Protein AF-A0A521FZ14-F1 (afdb_monomer_lite)

Secondary structure (DSSP, 8-state):
-----SSHHHHHHHTTSS--PPPP------SS-TTS-HHHHHHHHHHHHEETTEE-HHHHHHHHHHHS-HHHHHHHHHHHHHHHHHHHHHHTS-TTT-SS-HHHHHHHHHHHHHHHHH-GGGHHHHHHHHHHHHHHHH-

pLDDT: mean 78.51, std 20.8, range [24.27, 96.94]

Foldseek 3Di:
DDDDQAQPVLQCCLVVNDPDDQPDDDDDDDDLPPPDDPQLVSQLVCQQCPDPRHGHLVVLLVLLLVQADPVCNVVLSVLSVVLSSLQSSQASDRPVRRLHHRVNVSVLSVVLNVCSVPPSVCNVVSSVVSSVVSVVSVD

Radius of gyration: 14.85 Å; chains: 1; bounding box: 36×33×41 Å

Structure (mmCIF, N/CA/C/O backbone):
data_AF-A0A521FZ14-F1
#
_entry.id   AF-A0A521FZ14-F1
#
loop_
_atom_site.group_PDB
_atom_site.id
_atom_site.type_symbol
_atom_site.label_atom_id
_atom_site.label_alt_id
_atom_site.label_comp_id
_atom_site.label_asym_id
_atom_site.label_entity_id
_atom_site.label_seq_id
_atom_site.pdbx_PDB_ins_code
_atom_site.Cartn_x
_atom_site.Cartn_y
_atom_site.Cartn_z
_atom_site.occupancy
_atom_site.B_iso_or_equiv
_atom_site.auth_seq_id
_atom_site.auth_comp_id
_atom_site.auth_asym_id
_atom_site.auth_atom_id
_atom_site.pdbx_PDB_model_num
ATOM 1 N N . MET A 1 1 ? -20.002 -14.968 -3.321 1.00 24.27 1 MET A N 1
ATOM 2 C CA . MET A 1 1 ? -18.536 -15.128 -3.453 1.00 24.27 1 MET A CA 1
ATOM 3 C C . MET A 1 1 ? -18.013 -13.944 -4.264 1.00 24.27 1 MET A C 1
ATOM 5 O O . MET A 1 1 ? -18.252 -13.905 -5.460 1.00 24.27 1 MET A O 1
ATOM 9 N N . ARG A 1 2 ? -17.427 -12.916 -3.633 1.00 25.50 2 ARG A N 1
ATOM 10 C CA . ARG A 1 2 ? -16.804 -11.796 -4.365 1.00 25.50 2 ARG A CA 1
ATOM 11 C C . ARG A 1 2 ? -15.339 -12.155 -4.580 1.00 25.50 2 ARG A C 1
ATOM 13 O O . ARG A 1 2 ? -14.598 -12.302 -3.613 1.00 25.50 2 ARG A O 1
ATOM 20 N N . VAL A 1 3 ? -14.970 -12.413 -5.828 1.00 30.84 3 VAL A N 1
ATOM 21 C CA . VAL A 1 3 ? -13.613 -12.816 -6.202 1.00 30.84 3 VAL A CA 1
ATOM 22 C C . VAL A 1 3 ? -12.698 -11.591 -6.091 1.00 30.84 3 VAL A C 1
ATOM 24 O O . VAL A 1 3 ? -12.963 -10.548 -6.685 1.00 30.84 3 VAL A O 1
ATOM 27 N N . ASN A 1 4 ? -11.657 -11.715 -5.266 1.00 38.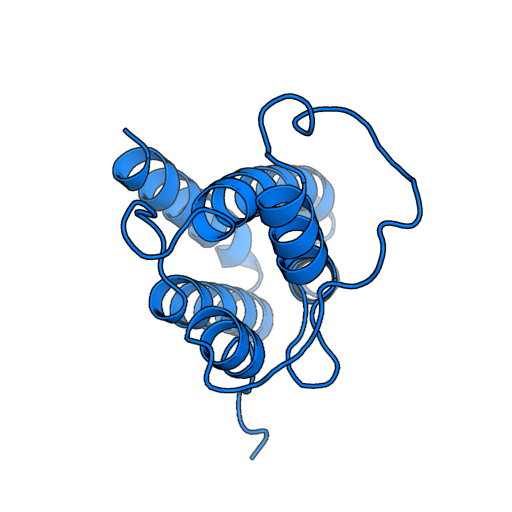16 4 ASN A N 1
ATOM 28 C CA . ASN A 1 4 ? -10.678 -10.678 -4.934 1.00 38.16 4 ASN A CA 1
ATOM 29 C C . ASN A 1 4 ? -9.732 -10.389 -6.114 1.00 38.16 4 ASN A C 1
ATOM 31 O O . ASN A 1 4 ? -8.624 -10.922 -6.171 1.00 38.16 4 ASN A O 1
ATOM 35 N N . TYR A 1 5 ? -10.139 -9.516 -7.034 1.00 40.56 5 TYR A N 1
ATOM 36 C CA . TYR A 1 5 ? -9.276 -8.983 -8.097 1.00 40.56 5 TYR A CA 1
ATOM 37 C C . TYR A 1 5 ? -8.680 -7.636 -7.676 1.00 40.56 5 TYR A C 1
ATOM 39 O O . TYR A 1 5 ? -9.117 -6.584 -8.124 1.00 40.56 5 TYR A O 1
ATOM 47 N N . ILE A 1 6 ? -7.720 -7.640 -6.747 1.00 49.88 6 ILE A N 1
ATOM 48 C CA . ILE A 1 6 ? -7.202 -6.374 -6.192 1.00 49.88 6 ILE A CA 1
ATOM 49 C C . ILE A 1 6 ? -5.907 -5.925 -6.897 1.00 49.88 6 ILE A C 1
ATOM 51 O O . ILE A 1 6 ? -5.649 -4.735 -6.941 1.00 49.88 6 ILE A O 1
ATOM 55 N N . PHE A 1 7 ? -5.146 -6.809 -7.564 1.00 53.22 7 PHE A N 1
ATOM 56 C CA . PHE A 1 7 ? -3.888 -6.403 -8.235 1.00 53.22 7 PHE A CA 1
ATOM 57 C C . PHE A 1 7 ? -3.544 -7.138 -9.545 1.00 53.22 7 PHE A C 1
ATOM 59 O O . PHE A 1 7 ? -2.501 -6.880 -10.141 1.00 53.22 7 PHE A O 1
ATOM 66 N N . TYR A 1 8 ? -4.408 -8.032 -10.042 1.00 46.34 8 TYR A N 1
ATOM 67 C CA . TYR A 1 8 ? -4.069 -8.889 -11.193 1.00 46.34 8 TYR A CA 1
ATOM 68 C C . TYR A 1 8 ? -3.911 -8.115 -12.508 1.00 46.34 8 TYR A C 1
ATOM 70 O O . TYR A 1 8 ? -3.041 -8.424 -13.318 1.00 46.34 8 TYR A O 1
ATOM 78 N N . ALA A 1 9 ? -4.727 -7.081 -12.710 1.00 45.78 9 ALA A N 1
ATOM 79 C CA . ALA A 1 9 ? -4.698 -6.307 -13.945 1.00 45.78 9 ALA A CA 1
ATOM 80 C C . ALA A 1 9 ? -3.406 -5.504 -14.098 1.00 45.78 9 ALA A C 1
ATOM 82 O O . ALA A 1 9 ? -2.900 -5.347 -15.202 1.00 45.78 9 ALA A O 1
ATOM 83 N N . VAL A 1 10 ? -2.840 -5.045 -12.985 1.00 47.56 10 VAL A N 1
ATOM 84 C CA . VAL A 1 10 ? -1.657 -4.193 -13.019 1.00 47.56 10 VAL A CA 1
ATOM 85 C C . VAL A 1 10 ? -0.398 -5.016 -13.335 1.00 47.56 10 VAL A C 1
ATOM 87 O O . VAL A 1 10 ? 0.430 -4.596 -14.141 1.00 47.56 10 VAL A O 1
ATOM 90 N N . ALA A 1 11 ? -0.313 -6.244 -12.811 1.00 47.69 11 ALA A N 1
ATOM 91 C CA . ALA A 1 11 ? 0.778 -7.176 -13.096 1.00 47.69 11 ALA A CA 1
ATOM 92 C C . ALA A 1 11 ? 0.830 -7.617 -14.573 1.00 47.69 11 ALA A C 1
ATOM 94 O O . ALA A 1 11 ? 1.911 -7.712 -15.149 1.00 47.69 11 ALA A O 1
ATOM 95 N N . LEU A 1 12 ? -0.326 -7.851 -15.207 1.00 50.28 12 LEU A N 1
ATOM 96 C CA . LEU A 1 12 ? -0.393 -8.278 -16.613 1.00 50.28 12 LEU A CA 1
ATOM 97 C C . LEU A 1 12 ? 0.016 -7.170 -17.595 1.00 50.28 12 LEU A C 1
ATOM 99 O O . LEU A 1 12 ? 0.623 -7.462 -18.626 1.00 50.28 12 LEU A O 1
ATOM 103 N N . VAL A 1 13 ? -0.261 -5.905 -17.265 1.00 51.94 13 VAL A N 1
ATOM 104 C CA . VAL A 1 13 ? 0.175 -4.759 -18.080 1.00 51.94 13 VAL A CA 1
ATOM 105 C C . VAL A 1 13 ? 1.692 -4.549 -17.942 1.00 51.94 13 VAL A C 1
ATOM 107 O O . VAL A 1 13 ? 2.374 -4.284 -18.928 1.00 51.94 13 VAL A O 1
ATOM 110 N N . GLN A 1 14 ? 2.257 -4.748 -16.746 1.00 49.75 14 GLN A N 1
ATOM 111 C CA . GLN A 1 14 ? 3.695 -4.575 -16.488 1.00 49.75 14 GLN A CA 1
ATOM 112 C C . GLN A 1 14 ? 4.566 -5.736 -17.010 1.00 49.75 14 GLN A C 1
ATOM 114 O O . GLN A 1 14 ? 5.768 -5.564 -17.193 1.00 49.75 14 GLN A O 1
ATOM 119 N N . LEU A 1 15 ? 3.973 -6.910 -17.262 1.00 46.53 15 LEU A N 1
ATOM 120 C CA . LEU A 1 15 ? 4.608 -8.066 -17.916 1.00 46.53 15 LEU A CA 1
ATOM 121 C C . LEU A 1 15 ? 4.484 -8.039 -19.453 1.00 46.53 15 LEU A C 1
ATOM 123 O O . LEU A 1 15 ? 4.855 -9.007 -20.112 1.00 46.53 15 LEU A O 1
ATOM 127 N N . GLY A 1 16 ? 3.933 -6.968 -20.039 1.00 44.47 16 GLY A N 1
ATOM 128 C CA . GLY A 1 16 ? 3.748 -6.851 -21.490 1.00 44.47 16 GLY A CA 1
ATOM 129 C C . GLY A 1 16 ? 2.679 -7.785 -22.075 1.00 44.47 16 GLY A C 1
ATOM 130 O O . GLY A 1 16 ? 2.573 -7.896 -23.292 1.00 44.47 16 GLY A O 1
ATOM 131 N N . MET A 1 17 ? 1.876 -8.446 -21.232 1.00 42.12 17 MET A N 1
ATOM 132 C CA . MET A 1 17 ? 0.821 -9.373 -21.661 1.00 42.12 17 MET A CA 1
ATOM 133 C C . MET A 1 17 ? -0.520 -8.676 -21.939 1.00 42.12 17 MET A C 1
ATOM 135 O O . MET A 1 17 ? -1.370 -9.237 -22.625 1.00 42.12 17 MET A O 1
ATOM 139 N N . LEU A 1 18 ? -0.706 -7.443 -21.453 1.00 41.16 18 LEU A N 1
ATOM 140 C CA . LEU A 1 18 ? -1.825 -6.566 -21.807 1.00 41.16 18 LEU A CA 1
ATOM 141 C C . LEU A 1 18 ? -1.291 -5.184 -22.213 1.00 41.16 18 LEU A C 1
ATOM 143 O O . LEU A 1 18 ? -0.704 -4.476 -21.398 1.00 41.16 18 LEU A O 1
ATOM 147 N N . SER A 1 19 ? -1.514 -4.765 -23.459 1.00 38.06 19 SER A N 1
ATOM 148 C CA . SER A 1 19 ? -1.150 -3.426 -23.936 1.00 38.06 19 SER A CA 1
ATOM 149 C C . SER A 1 19 ? -2.140 -2.381 -23.406 1.00 38.06 19 SER A C 1
ATOM 151 O O . SER A 1 19 ? -3.101 -2.029 -24.083 1.00 38.06 19 SER A O 1
ATOM 153 N N . VAL A 1 20 ? -1.930 -1.876 -22.190 1.00 45.31 20 VAL A N 1
ATOM 154 C CA . VAL A 1 20 ? -2.612 -0.662 -21.718 1.00 45.31 20 VAL A CA 1
ATOM 155 C C . VAL A 1 20 ? -1.565 0.436 -21.628 1.00 45.31 20 VAL A C 1
ATOM 157 O O . VAL A 1 20 ? -0.673 0.391 -20.783 1.00 45.31 20 VAL A O 1
ATOM 160 N N . LEU A 1 21 ? -1.644 1.397 -22.551 1.00 42.38 21 LEU A N 1
ATOM 161 C CA . LEU A 1 21 ? -0.851 2.621 -22.483 1.00 42.38 21 LEU A CA 1
ATOM 162 C C . LEU A 1 21 ? -1.131 3.301 -21.138 1.00 42.38 21 LEU A C 1
ATOM 164 O O . LEU A 1 21 ? -2.302 3.390 -20.751 1.00 42.38 21 LEU A O 1
ATOM 168 N N . PRO A 1 22 ? -0.105 3.786 -20.424 1.00 46.94 22 PRO A N 1
ATOM 169 C CA . PRO A 1 22 ? -0.361 4.538 -19.213 1.00 46.94 22 PRO A CA 1
ATOM 170 C C . PRO A 1 22 ? -1.246 5.751 -19.537 1.00 46.94 22 PRO A C 1
ATOM 172 O O . PRO A 1 22 ? -1.048 6.384 -20.581 1.00 46.94 22 PRO A O 1
ATOM 175 N N . PRO A 1 23 ? -2.223 6.088 -18.676 1.00 44.81 23 PRO A N 1
ATOM 176 C CA . PRO A 1 23 ? -3.031 7.279 -18.878 1.00 44.81 23 PRO A CA 1
ATOM 177 C C . PRO A 1 23 ? -2.112 8.505 -18.948 1.00 44.81 23 PRO A C 1
ATOM 179 O O . PRO A 1 23 ? -1.262 8.712 -18.081 1.00 44.81 23 PRO A O 1
ATOM 182 N N . GLN A 1 24 ? -2.267 9.299 -20.011 1.00 44.28 24 GLN A N 1
ATOM 183 C CA . GLN A 1 24 ? -1.548 10.559 -20.194 1.00 44.28 24 GLN A CA 1
ATOM 184 C C . GLN A 1 24 ? -1.769 11.435 -18.955 1.00 44.28 24 GLN A C 1
ATOM 186 O O . GLN A 1 24 ? -2.908 11.690 -18.561 1.00 44.28 24 GLN A O 1
ATOM 191 N N . ALA A 1 25 ? -0.675 11.851 -18.318 1.00 44.56 25 ALA A N 1
ATOM 192 C CA . ALA A 1 25 ? -0.694 12.506 -17.017 1.00 44.56 25 ALA A CA 1
ATOM 193 C C . ALA A 1 25 ? -1.504 13.818 -17.043 1.00 44.56 25 ALA A C 1
ATOM 195 O O . ALA A 1 25 ? -1.033 14.843 -17.534 1.00 44.56 25 ALA A O 1
ATOM 196 N N . ALA A 1 26 ? -2.707 13.803 -16.465 1.00 40.00 26 ALA A N 1
ATOM 197 C CA . ALA A 1 26 ? -3.433 15.014 -16.096 1.00 40.00 26 ALA A CA 1
ATOM 198 C C . ALA A 1 26 ? -2.921 15.501 -14.729 1.00 40.00 26 ALA A C 1
ATOM 200 O O . ALA A 1 26 ? -2.870 14.750 -13.753 1.00 40.00 26 ALA A O 1
ATOM 201 N N . GLY A 1 27 ? -2.455 16.750 -14.693 1.00 44.84 27 GLY A N 1
ATOM 202 C CA . GLY A 1 27 ? -1.676 17.318 -13.597 1.00 44.84 27 GLY A CA 1
ATOM 203 C C . GLY A 1 27 ? -2.389 17.388 -12.243 1.00 44.84 27 GLY A C 1
ATOM 204 O O . GLY A 1 27 ? -3.591 17.611 -12.152 1.00 44.84 27 GLY A O 1
ATOM 205 N N . GLY A 1 28 ? -1.593 17.275 -11.173 1.00 43.66 28 GLY A N 1
ATOM 206 C CA . GLY A 1 28 ? -2.019 17.594 -9.809 1.00 43.66 28 GLY A CA 1
ATOM 207 C C . GLY A 1 28 ? -1.169 16.929 -8.724 1.00 43.66 28 GLY A C 1
ATOM 208 O O . GLY A 1 28 ? -1.123 15.707 -8.648 1.00 43.66 28 GLY A O 1
ATOM 209 N N . GLN A 1 29 ? -0.542 17.764 -7.885 1.00 41.91 29 GLN A N 1
ATOM 210 C CA . GLN A 1 29 ? 0.209 17.507 -6.638 1.00 41.91 29 GLN A CA 1
ATOM 211 C C . GLN A 1 29 ? 1.695 17.099 -6.753 1.00 41.91 29 GLN A C 1
ATOM 213 O O . GLN A 1 29 ? 2.080 16.137 -7.420 1.00 41.91 29 GLN A O 1
ATOM 218 N N . ARG A 1 30 ? 2.528 17.918 -6.092 1.00 47.50 30 ARG A N 1
ATOM 219 C CA . ARG A 1 30 ? 3.994 17.952 -6.078 1.00 47.50 30 ARG A CA 1
ATOM 220 C C . ARG A 1 30 ? 4.465 17.791 -4.631 1.00 47.50 30 ARG A C 1
ATOM 222 O O . ARG A 1 30 ? 4.352 18.737 -3.868 1.00 47.50 30 ARG A O 1
ATOM 229 N N . GLN A 1 31 ? 4.976 16.615 -4.284 1.00 41.34 31 GLN A N 1
ATOM 230 C CA . GLN A 1 31 ? 6.123 16.400 -3.391 1.00 41.34 31 GLN A CA 1
ATOM 231 C C . GLN A 1 31 ? 6.421 14.892 -3.407 1.00 41.34 31 GLN A C 1
ATOM 233 O O . GLN A 1 31 ? 5.538 14.073 -3.181 1.00 41.34 31 GLN A O 1
ATOM 238 N N . GLY A 1 32 ? 7.638 14.515 -3.816 1.00 45.31 32 GLY A N 1
ATOM 239 C CA . GLY A 1 32 ? 8.044 13.118 -4.054 1.00 45.31 32 GLY A CA 1
ATOM 240 C C . GLY A 1 32 ? 8.056 12.658 -5.520 1.00 45.31 32 GLY A C 1
ATOM 241 O O . GLY A 1 32 ? 8.457 11.533 -5.807 1.00 45.31 32 GLY A O 1
ATOM 242 N N . ARG A 1 33 ? 7.651 13.536 -6.447 1.00 47.19 33 ARG A N 1
ATOM 243 C CA . ARG A 1 33 ? 7.570 13.281 -7.893 1.00 47.19 33 ARG A CA 1
ATOM 244 C C . ARG A 1 33 ? 8.882 13.544 -8.649 1.00 47.19 33 ARG A C 1
ATOM 246 O O . ARG A 1 33 ? 9.009 13.072 -9.772 1.00 47.19 33 ARG A O 1
ATOM 253 N N . GLU A 1 34 ? 9.839 14.26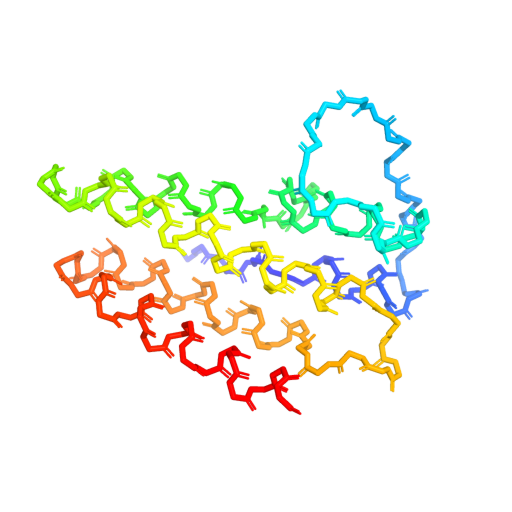4 -8.081 1.00 51.38 34 GLU A N 1
ATOM 254 C CA . GLU A 1 34 ? 11.024 14.754 -8.814 1.00 51.38 34 GLU A CA 1
ATOM 255 C C . GLU A 1 34 ? 12.070 13.670 -9.126 1.00 51.38 34 GLU A C 1
ATOM 257 O O . GLU A 1 34 ? 12.933 13.894 -9.961 1.00 51.38 34 GLU A O 1
ATOM 262 N N . GLN A 1 35 ? 11.950 12.477 -8.533 1.00 66.19 35 GLN A N 1
ATOM 263 C CA . GLN A 1 35 ? 12.890 11.363 -8.733 1.00 66.19 35 GLN A CA 1
ATOM 264 C C . GLN A 1 35 ? 12.364 10.242 -9.647 1.00 66.19 35 GLN A C 1
ATOM 266 O O . GLN A 1 35 ? 13.103 9.311 -9.935 1.00 66.19 35 GLN A O 1
ATOM 271 N N . LEU A 1 36 ? 11.103 10.307 -10.097 1.00 76.62 36 LEU A N 1
ATOM 272 C CA . LEU A 1 36 ? 10.522 9.290 -10.983 1.00 76.62 36 LEU A CA 1
ATOM 273 C C . LEU A 1 36 ? 10.669 9.703 -12.451 1.00 76.62 36 LEU A C 1
ATOM 275 O O . LEU A 1 36 ? 10.321 10.830 -12.824 1.00 76.62 36 LEU A O 1
ATOM 279 N N . SER A 1 37 ? 11.090 8.772 -13.303 1.00 85.75 37 SER A N 1
ATOM 280 C CA . SER A 1 37 ? 10.964 8.896 -14.756 1.00 85.75 37 SER A CA 1
ATOM 281 C C . SER A 1 37 ? 9.496 9.083 -15.171 1.00 85.75 37 SER A C 1
ATOM 283 O O . SER A 1 37 ? 8.562 8.845 -14.399 1.00 85.75 37 SER A O 1
ATOM 285 N N . ALA A 1 38 ? 9.256 9.521 -16.410 1.00 85.19 38 ALA A N 1
ATOM 286 C CA . ALA A 1 38 ? 7.892 9.675 -16.924 1.00 85.19 38 ALA A CA 1
ATOM 287 C C . ALA A 1 38 ? 7.102 8.354 -16.875 1.00 85.19 38 ALA A C 1
ATOM 289 O O . ALA A 1 38 ? 5.920 8.356 -16.534 1.00 85.19 38 ALA A O 1
ATOM 290 N N . GLN A 1 39 ? 7.771 7.232 -17.153 1.00 80.19 39 GLN A N 1
ATOM 291 C CA . GLN A 1 39 ? 7.171 5.902 -17.113 1.00 80.19 39 GLN A CA 1
ATOM 292 C C . GLN A 1 39 ? 6.825 5.475 -15.682 1.00 80.19 39 GLN A C 1
ATOM 294 O O . GLN A 1 39 ? 5.690 5.084 -15.420 1.00 80.19 39 GLN A O 1
ATOM 299 N N . GLU A 1 40 ? 7.763 5.602 -14.743 1.00 82.06 40 GLU A N 1
ATOM 300 C CA . GLU A 1 40 ? 7.518 5.290 -13.328 1.00 82.06 40 GLU A CA 1
ATOM 301 C C . GLU A 1 40 ? 6.404 6.164 -12.749 1.00 82.06 40 GLU A C 1
ATOM 303 O O . GLU A 1 40 ? 5.558 5.696 -11.998 1.00 82.06 40 GLU A O 1
ATOM 308 N N . ARG A 1 41 ? 6.332 7.438 -13.144 1.00 87.38 41 ARG A N 1
ATOM 309 C CA . ARG A 1 41 ? 5.251 8.338 -12.726 1.00 87.38 41 ARG A CA 1
ATOM 310 C C . ARG A 1 41 ? 3.881 7.848 -13.185 1.00 87.38 41 ARG A C 1
ATOM 312 O O . ARG A 1 41 ? 2.940 7.862 -12.401 1.00 87.38 41 ARG A O 1
ATOM 319 N N . ALA A 1 42 ? 3.785 7.396 -14.428 1.00 81.38 42 ALA A N 1
ATOM 320 C CA . ALA A 1 42 ? 2.568 6.823 -14.987 1.00 81.38 42 ALA A CA 1
ATOM 321 C C . ALA A 1 42 ? 2.130 5.554 -14.231 1.00 81.38 42 ALA A C 1
ATOM 323 O O . ALA A 1 42 ? 0.952 5.371 -13.909 1.00 81.38 42 ALA A O 1
ATOM 324 N N . TRP A 1 43 ? 3.091 4.697 -13.887 1.00 83.00 43 TRP A N 1
ATOM 325 C CA . TRP A 1 43 ? 2.841 3.505 -13.081 1.00 83.00 43 TRP A CA 1
ATOM 326 C C . TRP A 1 43 ? 2.479 3.823 -11.635 1.00 83.00 43 TRP A C 1
ATOM 328 O O . TRP A 1 43 ? 1.582 3.198 -11.077 1.00 83.00 43 TRP A O 1
ATOM 338 N N . PHE A 1 44 ? 3.111 4.832 -11.043 1.00 86.75 44 PHE A N 1
ATOM 339 C CA . PHE A 1 44 ? 2.755 5.343 -9.728 1.00 86.75 44 PHE A CA 1
ATOM 340 C C . PHE A 1 44 ? 1.318 5.872 -9.711 1.00 86.75 44 PHE A C 1
ATOM 342 O O . PHE A 1 44 ? 0.546 5.543 -8.811 1.00 86.75 44 PHE A O 1
ATOM 349 N N . ASP A 1 45 ? 0.929 6.649 -10.724 1.00 87.19 45 ASP A N 1
ATOM 350 C CA . ASP A 1 45 ? -0.434 7.162 -10.849 1.00 87.19 45 ASP A CA 1
ATOM 351 C C . ASP A 1 45 ? -1.440 6.008 -11.025 1.00 87.19 45 ASP A C 1
ATOM 353 O O . ASP A 1 45 ? -2.490 6.011 -10.382 1.00 87.19 45 ASP A O 1
ATOM 357 N N . THR A 1 46 ? -1.079 4.973 -11.792 1.00 84.50 46 THR A N 1
ATOM 358 C CA . THR A 1 46 ? -1.873 3.739 -11.939 1.00 84.50 46 THR A CA 1
ATOM 359 C C . THR A 1 46 ? -2.007 2.984 -10.614 1.00 84.50 46 THR A C 1
ATOM 361 O O . THR A 1 46 ? -3.094 2.537 -10.268 1.00 84.50 46 THR A O 1
ATOM 364 N N . PHE A 1 47 ? -0.941 2.876 -9.822 1.00 88.00 47 PHE A N 1
ATOM 365 C CA . PHE A 1 47 ? -0.994 2.283 -8.483 1.00 88.00 47 PHE A CA 1
ATOM 366 C C . PHE A 1 47 ? -1.930 3.069 -7.548 1.00 88.00 47 PHE A C 1
ATOM 368 O O . PHE A 1 47 ? -2.710 2.486 -6.793 1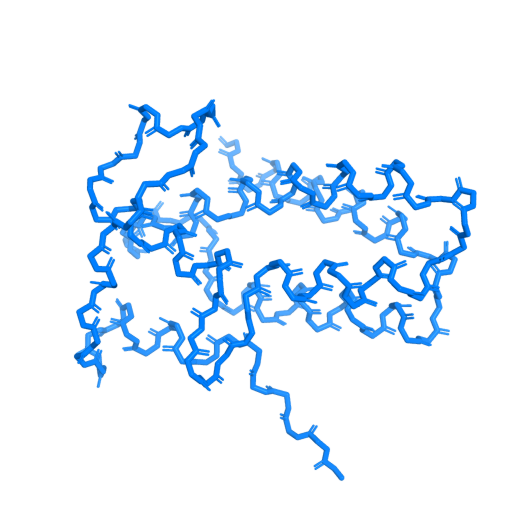.00 88.00 47 PHE A O 1
ATOM 375 N N . GLN A 1 48 ? -1.882 4.403 -7.607 1.00 92.56 48 GLN A N 1
ATOM 376 C C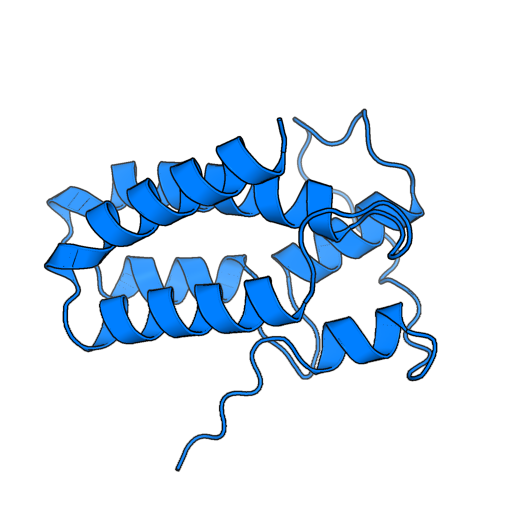A . GLN A 1 48 ? -2.710 5.266 -6.766 1.00 92.56 48 GLN A CA 1
ATOM 377 C C . GLN A 1 48 ? -4.196 5.195 -7.141 1.00 92.56 48 GLN A C 1
ATOM 379 O O . GLN A 1 48 ? -5.042 5.113 -6.249 1.00 92.56 48 GLN A O 1
ATOM 384 N N . GLN A 1 49 ? -4.507 5.243 -8.438 1.00 89.31 49 GLN A N 1
ATOM 385 C CA . GLN A 1 49 ? -5.875 5.355 -8.961 1.00 89.31 49 GLN A CA 1
ATOM 386 C C . GLN A 1 49 ? -6.527 3.998 -9.245 1.00 89.31 49 GLN A C 1
ATOM 388 O O . GLN A 1 49 ? -7.742 3.867 -9.155 1.00 89.31 49 GLN A O 1
ATOM 393 N N . GLY A 1 50 ? -5.727 2.978 -9.538 1.00 84.50 50 GLY A N 1
ATOM 394 C CA . GLY A 1 50 ? -6.203 1.691 -10.019 1.00 84.50 50 GLY A CA 1
ATOM 395 C C . GLY A 1 50 ? -6.425 1.682 -11.528 1.00 84.50 50 GLY A C 1
ATOM 396 O O . GLY A 1 50 ? -5.976 2.550 -12.273 1.00 84.50 50 GLY A O 1
ATOM 397 N N . THR A 1 51 ? -7.121 0.649 -11.979 1.00 80.06 51 THR A N 1
ATOM 398 C CA . THR A 1 51 ? -7.499 0.414 -13.375 1.00 80.06 51 THR A CA 1
ATOM 399 C C . THR A 1 51 ? -8.972 0.016 -13.431 1.00 80.06 51 THR A C 1
ATOM 401 O O . THR A 1 51 ? -9.605 -0.194 -12.399 1.00 80.06 51 THR A O 1
ATOM 404 N N . LEU A 1 52 ? -9.510 -0.196 -14.633 1.00 74.50 52 LEU A N 1
ATOM 405 C CA . LEU A 1 52 ? -10.867 -0.726 -14.807 1.00 74.50 52 LEU A CA 1
ATOM 406 C C . LEU A 1 52 ? -11.104 -2.060 -14.066 1.00 74.50 52 LEU A C 1
ATOM 408 O O . LEU A 1 52 ? -12.227 -2.365 -13.679 1.00 74.50 52 LEU A O 1
ATOM 412 N N . TYR A 1 53 ? -10.050 -2.853 -13.865 1.00 72.25 53 TYR A N 1
ATOM 413 C CA . TYR A 1 53 ? -10.139 -4.225 -13.361 1.00 72.25 53 TYR A CA 1
ATOM 414 C C . TYR A 1 53 ? -9.527 -4.416 -11.967 1.00 72.25 53 TYR A C 1
ATOM 416 O O . TYR A 1 53 ? -9.561 -5.522 -11.430 1.00 72.25 53 TYR A O 1
ATOM 424 N N . ALA A 1 54 ? -8.919 -3.377 -11.396 1.00 74.88 54 ALA A N 1
ATOM 425 C CA . ALA A 1 54 ? -8.241 -3.451 -10.107 1.00 74.88 54 ALA A CA 1
ATOM 426 C C . ALA A 1 54 ? -8.338 -2.112 -9.382 1.00 74.88 54 ALA A C 1
ATOM 428 O O . ALA A 1 54 ? -8.073 -1.067 -9.972 1.00 74.88 54 ALA A O 1
ATOM 429 N N . ARG A 1 55 ? -8.677 -2.147 -8.093 1.00 83.06 55 ARG A N 1
ATOM 430 C CA . ARG A 1 55 ? -8.753 -0.938 -7.266 1.00 83.06 55 ARG A CA 1
ATOM 431 C C . ARG A 1 55 ? -7.369 -0.355 -7.001 1.00 83.06 55 ARG A C 1
ATOM 433 O O . ARG A 1 55 ? -6.406 -1.093 -6.814 1.00 83.06 55 ARG A O 1
ATOM 440 N N . GLY A 1 56 ? -7.301 0.972 -6.950 1.00 87.69 56 GLY A N 1
ATOM 441 C CA . GLY A 1 56 ? -6.096 1.700 -6.572 1.00 87.69 56 GLY A CA 1
ATOM 442 C C . GLY A 1 56 ? -5.893 1.773 -5.065 1.00 87.69 56 GLY A C 1
ATOM 443 O O . GLY A 1 56 ? -6.803 1.516 -4.270 1.00 87.69 56 GLY A O 1
ATOM 444 N N . TRP A 1 57 ? -4.699 2.203 -4.665 1.00 93.56 57 TRP A N 1
ATOM 445 C CA . TRP A 1 57 ? -4.368 2.431 -3.260 1.00 93.56 57 TRP A CA 1
ATOM 446 C C . TRP A 1 57 ? -5.319 3.421 -2.572 1.00 93.56 57 TRP A C 1
ATOM 448 O O . TRP A 1 57 ? -5.660 3.234 -1.402 1.00 93.56 57 TRP A O 1
ATOM 458 N N . LYS A 1 58 ? -5.786 4.451 -3.291 1.00 93.69 58 LYS A N 1
ATOM 459 C CA . LYS A 1 58 ? -6.723 5.448 -2.749 1.00 93.69 58 LYS A CA 1
ATOM 460 C C . LYS A 1 58 ? -8.066 4.831 -2.360 1.00 93.69 58 LYS A C 1
ATOM 462 O O . LYS A 1 58 ? -8.558 5.098 -1.266 1.00 93.69 58 LYS A O 1
ATOM 467 N N . ASP A 1 59 ? -8.611 3.957 -3.200 1.00 91.44 59 ASP A N 1
ATOM 468 C CA . ASP A 1 59 ? -9.878 3.266 -2.937 1.00 91.44 59 ASP A CA 1
ATOM 469 C C . ASP A 1 59 ? -9.763 2.310 -1.746 1.00 91.44 59 ASP A C 1
ATOM 471 O O . ASP A 1 59 ? -10.646 2.260 -0.882 1.00 91.44 59 ASP A O 1
ATOM 475 N N . ILE A 1 60 ? -8.652 1.569 -1.671 1.00 90.50 60 ILE A N 1
ATOM 476 C CA . ILE A 1 60 ? -8.347 0.680 -0.543 1.00 90.50 60 ILE A CA 1
ATOM 477 C C . ILE A 1 60 ? -8.251 1.501 0.750 1.00 90.50 60 ILE A C 1
ATOM 479 O O . ILE A 1 60 ? -8.916 1.186 1.735 1.00 90.50 60 ILE A O 1
ATOM 483 N N . THR A 1 61 ? -7.489 2.597 0.730 1.00 93.44 61 THR A N 1
ATOM 484 C CA . THR A 1 61 ? -7.311 3.498 1.879 1.00 93.44 61 THR A CA 1
ATOM 485 C C . THR A 1 61 ? -8.640 4.099 2.333 1.00 93.44 61 THR A C 1
ATOM 487 O O . THR A 1 61 ? -8.951 4.066 3.521 1.00 93.44 61 THR A O 1
ATOM 490 N N . SER A 1 62 ? -9.470 4.573 1.400 1.00 94.38 62 SER A N 1
ATOM 491 C CA . SER A 1 62 ? -10.809 5.094 1.701 1.00 94.38 62 SER A CA 1
ATOM 492 C C . SER A 1 62 ? -11.693 4.038 2.376 1.00 94.38 62 SER A C 1
ATOM 494 O O . SER A 1 62 ? -12.323 4.309 3.400 1.00 94.38 62 SER A O 1
ATOM 496 N N . THR A 1 63 ? -11.665 2.800 1.871 1.00 92.44 63 THR A N 1
ATOM 497 C CA . THR A 1 63 ? -12.421 1.672 2.438 1.00 92.44 63 THR A CA 1
ATOM 498 C C . THR A 1 63 ? -11.967 1.333 3.859 1.00 92.44 63 THR A C 1
ATOM 500 O O . THR A 1 63 ? -12.798 1.065 4.728 1.00 92.44 63 THR A O 1
ATOM 503 N N . ILE A 1 64 ? -10.658 1.358 4.115 1.00 93.38 64 ILE A N 1
ATOM 504 C CA . ILE A 1 64 ? -10.087 1.102 5.443 1.00 93.38 64 ILE A CA 1
ATOM 505 C C . ILE A 1 64 ? -10.489 2.214 6.421 1.00 93.38 64 ILE A C 1
ATOM 507 O O . ILE A 1 64 ? -10.988 1.933 7.511 1.00 93.38 64 ILE A O 1
ATOM 511 N N . LEU A 1 65 ? -10.335 3.480 6.023 1.00 95.12 65 LEU A N 1
ATOM 512 C CA . LEU A 1 65 ? -10.667 4.641 6.857 1.00 95.12 65 LEU A CA 1
ATOM 513 C C . LEU A 1 65 ? -12.166 4.749 7.158 1.00 95.12 65 LEU A C 1
ATOM 515 O O . LEU A 1 65 ? -12.547 5.254 8.216 1.00 95.12 65 LEU A O 1
ATOM 519 N N . ALA A 1 66 ? -13.032 4.261 6.269 1.00 94.88 66 ALA A N 1
ATOM 520 C CA . ALA A 1 66 ? -14.469 4.202 6.521 1.00 94.88 66 ALA A CA 1
ATOM 521 C C . ALA A 1 66 ? -14.809 3.303 7.724 1.00 94.88 66 ALA A C 1
ATOM 523 O O . ALA A 1 66 ? -15.719 3.632 8.484 1.00 94.88 66 ALA A O 1
ATOM 524 N N . LYS A 1 67 ? -14.048 2.220 7.925 1.00 93.06 67 LYS A N 1
ATOM 525 C CA . LYS A 1 67 ? -14.286 1.195 8.957 1.00 93.06 67 LYS A CA 1
ATOM 526 C C . LYS A 1 67 ? -13.506 1.423 10.253 1.00 93.06 67 LYS A C 1
ATOM 528 O O . LYS A 1 67 ? -13.834 0.830 11.276 1.00 93.06 67 LYS A O 1
ATOM 533 N N . ALA A 1 68 ? -12.474 2.262 10.222 1.00 91.81 68 ALA A N 1
ATOM 534 C CA . ALA A 1 68 ? -11.656 2.551 11.392 1.00 91.81 68 ALA A CA 1
ATOM 535 C C . ALA A 1 68 ? -12.411 3.396 12.448 1.00 91.81 68 ALA A C 1
ATOM 537 O O . ALA A 1 68 ? -13.214 4.261 12.079 1.00 91.81 68 ALA A O 1
ATOM 538 N N . PRO A 1 69 ? -12.127 3.212 13.753 1.00 90.31 69 PRO A N 1
ATOM 539 C CA . PRO A 1 69 ? -12.611 4.098 14.814 1.00 90.31 69 PRO A CA 1
ATOM 540 C C . PRO A 1 69 ? -12.202 5.556 14.577 1.00 90.31 69 PRO A C 1
ATOM 542 O O . PRO A 1 69 ? -11.079 5.819 14.150 1.00 90.31 69 PRO A O 1
ATOM 545 N N . VAL A 1 70 ? -13.101 6.506 14.865 1.00 91.06 70 VAL A N 1
ATOM 546 C CA . VAL A 1 70 ? -12.909 7.946 14.579 1.00 91.06 70 VAL A CA 1
ATOM 547 C C . VAL A 1 70 ? -11.622 8.492 15.196 1.00 91.06 70 VAL A C 1
ATOM 549 O O . VAL A 1 70 ? -10.881 9.200 14.520 1.00 91.06 70 VAL A O 1
ATOM 552 N N . GLU A 1 71 ? -11.324 8.102 16.433 1.00 92.25 71 GLU A N 1
ATOM 553 C CA . GLU A 1 71 ? -10.115 8.489 17.172 1.00 92.25 71 GLU A CA 1
ATOM 554 C C . GLU A 1 71 ? -8.800 8.064 16.499 1.00 92.25 71 GLU A C 1
ATOM 556 O O . GLU A 1 71 ? -7.769 8.687 16.723 1.00 92.25 71 GLU A O 1
ATOM 561 N N . LEU A 1 72 ? -8.835 7.049 15.629 1.00 89.81 72 LEU A N 1
ATOM 562 C CA . LEU A 1 72 ? -7.659 6.521 14.936 1.00 89.81 72 LEU A CA 1
ATOM 563 C C . LEU A 1 72 ? -7.528 7.032 13.496 1.00 89.81 72 LEU A C 1
ATOM 565 O O . LEU A 1 72 ? -6.479 6.841 12.881 1.00 89.81 72 LEU A O 1
ATOM 569 N N . LYS A 1 73 ? -8.570 7.656 12.924 1.00 93.12 73 LYS A N 1
ATOM 570 C CA . LYS A 1 73 ? -8.637 7.940 11.477 1.00 93.12 73 LYS A CA 1
ATOM 571 C C . LYS A 1 73 ? -7.527 8.862 10.989 1.00 93.12 73 LYS A C 1
ATOM 573 O O . LYS A 1 73 ? -6.932 8.561 9.960 1.00 93.12 73 LYS A O 1
ATOM 578 N N . SER A 1 74 ? -7.238 9.947 11.705 1.00 93.50 74 SER A N 1
ATOM 579 C CA . SER A 1 74 ? -6.255 10.945 11.261 1.00 93.50 74 SER A CA 1
ATOM 580 C C . SER A 1 74 ? -4.839 10.368 11.188 1.00 93.50 74 SER A C 1
ATOM 582 O O . SER A 1 74 ? -4.166 10.498 10.165 1.00 93.50 74 SER A O 1
ATOM 584 N N . ASP A 1 75 ? -4.399 9.674 12.241 1.00 93.94 75 ASP A N 1
ATOM 585 C CA . ASP A 1 75 ? -3.073 9.047 12.262 1.00 93.94 75 ASP A CA 1
ATOM 586 C C . ASP A 1 75 ? -2.985 7.879 11.278 1.00 93.94 75 ASP A C 1
ATOM 588 O O . ASP A 1 75 ? -1.983 7.717 10.578 1.00 93.94 75 ASP A O 1
ATOM 592 N N . LEU A 1 76 ? -4.051 7.084 11.176 1.00 95.81 76 LEU A N 1
ATOM 593 C CA . LEU A 1 76 ? -4.125 5.985 10.224 1.00 95.81 76 LEU A CA 1
ATOM 594 C C . LEU A 1 76 ? -4.070 6.476 8.773 1.00 95.81 76 LEU A C 1
ATOM 596 O O . LEU A 1 76 ? -3.389 5.860 7.955 1.00 95.81 76 LEU A O 1
ATOM 600 N N . GLN A 1 77 ? -4.749 7.580 8.457 1.00 96.75 77 GLN A N 1
ATOM 601 C CA . GLN A 1 77 ? -4.726 8.186 7.129 1.00 96.75 77 GLN A CA 1
ATOM 602 C C . GLN A 1 77 ? -3.303 8.59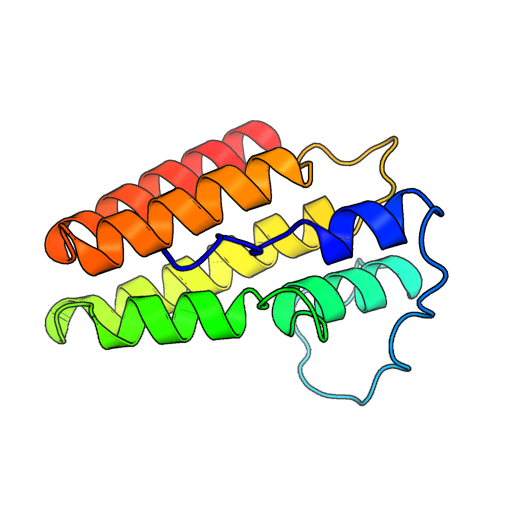1 6.749 1.00 96.75 77 GLN A C 1
ATOM 604 O O . GLN A 1 77 ? -2.817 8.155 5.707 1.00 96.75 77 GLN A O 1
ATOM 609 N N . ARG A 1 78 ? -2.609 9.339 7.618 1.00 96.69 78 ARG A N 1
ATOM 610 C CA . ARG A 1 78 ? -1.212 9.736 7.384 1.00 96.69 78 ARG A CA 1
ATOM 611 C C . ARG A 1 78 ? -0.321 8.515 7.140 1.00 96.69 78 ARG A C 1
ATOM 613 O O . ARG A 1 78 ? 0.426 8.476 6.167 1.00 96.69 78 ARG A O 1
ATOM 620 N N . ASN A 1 79 ? -0.450 7.480 7.971 1.00 96.25 79 ASN A N 1
ATOM 621 C CA . ASN A 1 79 ? 0.356 6.266 7.839 1.00 96.25 79 ASN A CA 1
ATOM 622 C C . ASN A 1 79 ? 0.075 5.507 6.529 1.00 96.25 79 ASN A C 1
ATOM 624 O O . ASN A 1 79 ? 1.002 4.988 5.909 1.00 96.25 79 ASN A O 1
ATOM 628 N N . LEU A 1 80 ? -1.185 5.444 6.085 1.00 96.31 80 LEU A N 1
ATOM 629 C CA . LEU A 1 80 ? -1.566 4.816 4.815 1.00 96.31 80 LEU A CA 1
ATOM 630 C C . LEU A 1 80 ? -1.100 5.629 3.601 1.00 96.31 80 LEU A C 1
ATOM 632 O O . LEU A 1 80 ? -0.681 5.041 2.603 1.00 96.31 80 LEU A O 1
ATOM 636 N N . GLU A 1 81 ? -1.137 6.959 3.673 1.00 95.75 81 GLU A N 1
ATOM 637 C CA . GLU A 1 81 ? -0.612 7.845 2.629 1.00 95.75 81 GLU A CA 1
ATOM 638 C C . GLU A 1 81 ? 0.903 7.662 2.461 1.00 95.75 81 GLU A C 1
ATOM 640 O O . GLU A 1 81 ? 1.388 7.438 1.348 1.00 95.75 81 GLU A O 1
ATOM 645 N N . GLU A 1 82 ? 1.651 7.661 3.566 1.00 95.44 82 GLU A N 1
ATOM 646 C CA . GLU A 1 82 ? 3.095 7.422 3.554 1.00 95.44 82 GLU A CA 1
ATOM 647 C C . GLU A 1 82 ? 3.452 6.019 3.054 1.00 95.44 82 GLU A C 1
ATOM 649 O O . GLU A 1 82 ? 4.359 5.862 2.230 1.00 95.44 82 GLU A O 1
ATOM 654 N N . LEU A 1 83 ? 2.740 4.995 3.537 1.00 95.75 83 LEU A N 1
ATOM 655 C CA . LEU A 1 83 ? 2.944 3.608 3.127 1.00 95.75 83 LEU A CA 1
ATOM 656 C C . LEU A 1 83 ? 2.691 3.442 1.624 1.00 95.75 83 LEU A C 1
ATOM 658 O O . LEU A 1 83 ? 3.541 2.910 0.910 1.00 95.75 83 LEU A O 1
ATOM 662 N N . GLY A 1 84 ? 1.571 3.966 1.125 1.00 94.88 84 GLY A N 1
ATOM 663 C CA . GLY A 1 84 ? 1.240 3.940 -0.297 1.00 94.88 84 GLY A CA 1
ATOM 664 C C . GLY A 1 84 ? 2.260 4.670 -1.158 1.00 94.88 84 GLY A C 1
ATOM 665 O O . GLY A 1 84 ? 2.601 4.207 -2.244 1.00 94.88 84 GLY A O 1
ATOM 666 N N . ALA A 1 85 ? 2.797 5.792 -0.680 1.00 93.50 85 ALA A N 1
ATOM 667 C CA . ALA A 1 85 ? 3.813 6.534 -1.412 1.00 93.50 85 ALA A CA 1
ATOM 668 C C . ALA A 1 85 ? 5.153 5.782 -1.503 1.00 93.50 85 ALA A C 1
ATOM 670 O O . ALA A 1 85 ? 5.836 5.911 -2.520 1.00 93.50 85 ALA A O 1
ATOM 671 N N . LYS A 1 86 ? 5.546 5.019 -0.473 1.00 94.44 86 LYS A N 1
ATOM 672 C CA . LYS A 1 86 ? 6.755 4.170 -0.490 1.00 94.44 86 LYS A CA 1
ATOM 673 C C . LYS A 1 86 ? 6.569 2.980 -1.428 1.00 94.44 86 LYS A C 1
ATOM 675 O O . LYS A 1 86 ? 7.354 2.797 -2.355 1.00 94.44 86 LYS A O 1
ATOM 680 N N . ILE A 1 87 ? 5.481 2.237 -1.225 1.00 93.25 87 ILE A N 1
ATOM 681 C CA . ILE A 1 87 ? 5.132 1.059 -2.024 1.00 93.25 87 ILE A CA 1
ATOM 682 C C . ILE A 1 87 ? 5.002 1.431 -3.500 1.00 93.25 87 ILE A C 1
ATOM 684 O O . ILE A 1 87 ? 5.640 0.814 -4.346 1.00 93.25 87 ILE A O 1
ATOM 688 N N . GLY A 1 88 ? 4.202 2.454 -3.809 1.00 89.62 88 GLY A N 1
ATOM 689 C CA . GLY A 1 88 ? 3.934 2.849 -5.186 1.00 89.62 88 GLY A CA 1
ATOM 690 C C . GLY A 1 88 ? 5.196 3.284 -5.921 1.00 89.62 88 GLY A C 1
ATOM 691 O O . GLY A 1 88 ? 5.355 2.954 -7.092 1.00 89.62 88 GLY A O 1
ATOM 692 N N . ARG A 1 89 ? 6.108 4.004 -5.249 1.00 91.12 89 ARG A N 1
ATOM 693 C CA . ARG A 1 89 ? 7.378 4.430 -5.854 1.00 91.12 89 ARG A CA 1
ATOM 694 C C . ARG A 1 89 ? 8.249 3.237 -6.205 1.00 91.12 89 ARG A C 1
ATOM 696 O O . ARG A 1 89 ? 8.730 3.160 -7.329 1.00 91.12 89 ARG A O 1
ATOM 703 N N . GLU A 1 90 ? 8.405 2.299 -5.280 1.00 90.94 90 GLU A N 1
ATOM 704 C CA . GLU A 1 90 ? 9.201 1.102 -5.533 1.00 90.94 90 GLU A CA 1
ATOM 705 C C . GLU A 1 90 ? 8.595 0.227 -6.629 1.00 90.94 90 GLU A C 1
ATOM 707 O O . GLU A 1 90 ? 9.274 -0.158 -7.574 1.00 90.94 90 GLU A O 1
ATOM 712 N N . TRP A 1 91 ? 7.299 -0.055 -6.530 1.00 90.50 91 TRP A N 1
ATOM 713 C CA . TRP A 1 91 ? 6.612 -0.952 -7.450 1.00 90.50 91 TRP A CA 1
ATOM 714 C C . TRP A 1 91 ? 6.528 -0.386 -8.881 1.00 90.50 91 TRP A C 1
ATOM 716 O O . TRP A 1 91 ? 6.454 -1.152 -9.845 1.00 90.50 91 TRP A O 1
ATOM 726 N N . SER A 1 92 ? 6.586 0.946 -9.027 1.00 86.94 92 SER A N 1
ATOM 727 C CA . SER A 1 92 ? 6.590 1.632 -10.325 1.00 86.94 92 SER A CA 1
ATOM 728 C C . SER A 1 92 ? 7.882 1.480 -11.135 1.00 86.94 92 SER A C 1
ATOM 730 O O . SER A 1 92 ? 7.868 1.764 -12.335 1.00 86.94 92 SER A O 1
ATOM 732 N N . LYS A 1 93 ? 8.973 1.030 -10.501 1.00 84.12 93 LYS A N 1
ATOM 733 C CA . LYS A 1 93 ? 10.260 0.758 -11.155 1.00 84.12 93 LYS A CA 1
ATOM 734 C C . LYS A 1 93 ? 10.158 -0.419 -12.132 1.00 84.12 93 LYS A C 1
ATOM 736 O O . LYS A 1 93 ? 9.184 -1.176 -12.125 1.00 84.12 93 LYS A O 1
ATOM 741 N N . SER A 1 94 ? 11.196 -0.604 -12.954 1.00 79.38 94 SER A N 1
ATOM 742 C CA . SER A 1 94 ? 11.303 -1.795 -13.807 1.00 79.38 94 SER A CA 1
ATOM 743 C C . SER A 1 94 ? 11.260 -3.081 -12.973 1.00 79.38 94 SER A C 1
ATOM 745 O O . SER A 1 94 ? 11.802 -3.140 -11.865 1.00 79.38 94 SER A O 1
ATOM 747 N N . ASN A 1 95 ? 10.645 -4.126 -13.531 1.00 76.62 95 ASN A N 1
ATOM 748 C CA . ASN A 1 95 ? 10.512 -5.431 -12.886 1.00 76.62 95 ASN A CA 1
ATOM 749 C C . ASN A 1 95 ? 11.870 -6.030 -12.490 1.00 76.62 95 ASN A C 1
ATOM 751 O O . ASN A 1 95 ? 11.935 -6.724 -11.482 1.00 76.62 95 ASN A O 1
ATOM 755 N N . ASP A 1 96 ? 12.928 -5.731 -13.249 1.00 76.62 96 ASP A N 1
ATOM 756 C CA . ASP A 1 96 ? 14.276 -6.273 -13.034 1.00 76.62 96 ASP A CA 1
ATOM 757 C C . ASP A 1 96 ? 14.976 -5.697 -11.795 1.00 76.62 96 ASP A C 1
ATOM 759 O O . ASP A 1 96 ? 15.951 -6.268 -11.314 1.00 76.62 96 ASP A O 1
ATOM 763 N N . ILE A 1 97 ? 14.507 -4.549 -11.294 1.00 85.06 97 ILE A N 1
ATOM 764 C CA . ILE A 1 97 ? 15.166 -3.810 -10.206 1.00 85.06 97 ILE A CA 1
ATOM 765 C C . ILE A 1 97 ? 14.261 -3.548 -9.004 1.00 85.06 97 ILE A C 1
ATOM 767 O O . ILE A 1 97 ? 14.756 -3.148 -7.951 1.00 85.06 97 ILE A O 1
ATOM 771 N N . ARG A 1 98 ? 12.942 -3.715 -9.149 1.00 85.38 98 ARG A N 1
ATOM 772 C CA . ARG A 1 98 ? 12.005 -3.468 -8.053 1.00 85.38 98 ARG A CA 1
ATOM 773 C C . ARG A 1 98 ? 12.134 -4.547 -6.983 1.00 85.38 98 ARG A C 1
ATOM 775 O O . ARG A 1 98 ? 12.186 -5.738 -7.279 1.00 85.38 98 ARG A O 1
ATOM 782 N N . LYS A 1 99 ? 12.090 -4.125 -5.728 1.00 91.88 99 LYS A N 1
ATOM 783 C CA . LYS A 1 99 ? 12.090 -5.012 -4.560 1.00 91.88 99 LYS A CA 1
ATOM 784 C C . LYS A 1 99 ? 10.680 -5.417 -4.122 1.00 91.88 99 LYS A C 1
ATOM 786 O O . LYS A 1 99 ? 10.508 -6.413 -3.428 1.00 91.88 99 LYS A O 1
ATOM 791 N N . ILE A 1 100 ? 9.667 -4.645 -4.524 1.00 87.62 100 ILE A N 1
ATOM 792 C CA . ILE A 1 100 ? 8.254 -4.912 -4.231 1.00 87.62 100 ILE A CA 1
ATOM 793 C C . ILE A 1 100 ? 7.566 -5.374 -5.511 1.00 87.62 100 ILE A C 1
ATOM 795 O O . ILE A 1 100 ? 7.399 -4.602 -6.457 1.00 87.62 100 ILE A O 1
ATOM 799 N N . ASP A 1 101 ? 7.142 -6.633 -5.525 1.00 84.81 101 ASP A N 1
ATOM 800 C CA . ASP A 1 101 ? 6.408 -7.220 -6.639 1.00 84.81 101 ASP A CA 1
ATOM 801 C C . ASP A 1 101 ? 4.880 -7.116 -6.463 1.00 84.81 101 ASP A C 1
ATOM 803 O O . ASP A 1 101 ? 4.347 -6.667 -5.446 1.00 84.81 101 ASP A O 1
ATOM 807 N N . SER A 1 102 ? 4.152 -7.527 -7.500 1.00 80.38 102 SER A N 1
ATOM 808 C CA . SER A 1 102 ? 2.687 -7.440 -7.525 1.00 80.38 102 SER A CA 1
ATOM 809 C C . SER A 1 102 ? 1.995 -8.474 -6.629 1.00 80.38 102 SER A C 1
ATOM 811 O O . SER A 1 102 ? 0.846 -8.273 -6.234 1.00 80.38 102 SER A O 1
ATOM 813 N N . GLU A 1 103 ? 2.673 -9.572 -6.296 1.00 83.12 103 GLU A N 1
ATOM 814 C CA . GLU A 1 103 ? 2.151 -10.595 -5.394 1.00 83.12 103 GLU A CA 1
ATOM 815 C C . GLU A 1 103 ? 2.193 -10.096 -3.943 1.00 83.12 103 GLU A C 1
ATOM 817 O O . GLU A 1 103 ? 1.212 -10.251 -3.211 1.00 83.12 103 GLU A O 1
ATOM 822 N N . MET A 1 104 ? 3.252 -9.378 -3.556 1.00 89.00 104 MET A N 1
ATOM 823 C CA . MET A 1 104 ? 3.318 -8.659 -2.283 1.00 89.00 104 MET A CA 1
ATOM 824 C C . MET A 1 104 ? 2.183 -7.639 -2.154 1.00 89.00 104 MET A C 1
ATOM 826 O O . MET A 1 104 ? 1.470 -7.653 -1.147 1.00 89.00 104 MET A O 1
ATOM 830 N N . LEU A 1 105 ? 1.937 -6.816 -3.186 1.00 87.06 105 LEU A N 1
ATOM 831 C CA . LEU A 1 105 ? 0.810 -5.870 -3.181 1.00 87.06 105 LEU A CA 1
ATOM 832 C C . LEU A 1 105 ? -0.522 -6.581 -2.941 1.00 87.06 105 LEU A C 1
ATOM 834 O O . LEU A 1 105 ? -1.323 -6.159 -2.102 1.00 87.06 105 LEU A O 1
ATOM 838 N N . ARG A 1 106 ? -0.735 -7.702 -3.639 1.00 82.69 106 ARG A N 1
ATOM 839 C CA . ARG A 1 106 ? -1.932 -8.530 -3.499 1.00 82.69 106 ARG A CA 1
ATOM 840 C C . ARG A 1 106 ? -2.111 -9.036 -2.080 1.00 82.69 106 ARG A C 1
ATOM 842 O O . ARG A 1 106 ? -3.220 -8.960 -1.548 1.00 82.69 106 ARG A O 1
ATOM 849 N N . GLN A 1 107 ? -1.058 -9.560 -1.469 1.00 88.62 107 GLN A N 1
ATOM 850 C CA . GLN A 1 107 ? -1.117 -10.069 -0.104 1.00 88.62 107 GLN A CA 1
ATOM 851 C C . GLN A 1 107 ? -1.386 -8.945 0.899 1.00 88.62 107 GLN A C 1
ATOM 853 O O . GLN A 1 107 ? -2.268 -9.081 1.746 1.00 88.62 107 GLN A O 1
ATOM 858 N N . TRP A 1 108 ? -0.686 -7.817 0.775 1.00 93.38 108 TRP A N 1
ATOM 859 C CA . TRP A 1 108 ? -0.812 -6.695 1.704 1.00 93.38 108 TRP A CA 1
ATOM 860 C C . TRP A 1 108 ? -2.165 -5.997 1.601 1.00 93.38 108 TRP A C 1
ATOM 862 O O . TRP A 1 108 ? -2.782 -5.744 2.632 1.00 93.38 108 TRP A O 1
ATOM 872 N N . GLY A 1 109 ? -2.678 -5.763 0.390 1.00 89.81 109 GLY A N 1
ATOM 873 C CA . GLY A 1 109 ? -4.019 -5.209 0.206 1.00 89.81 109 GLY A CA 1
ATOM 874 C C . GLY A 1 109 ? -5.105 -6.123 0.776 1.00 89.81 109 GLY A C 1
ATOM 875 O O . GLY A 1 109 ? -5.945 -5.664 1.545 1.00 89.81 109 GLY A O 1
ATOM 876 N N . ASN A 1 110 ? -5.041 -7.435 0.504 1.00 88.69 110 ASN A N 1
ATOM 877 C CA . ASN A 1 110 ? -5.982 -8.396 1.096 1.00 88.69 110 ASN A CA 1
ATOM 878 C C . ASN A 1 110 ? -5.910 -8.417 2.628 1.00 88.69 110 ASN A C 1
ATOM 880 O O . ASN A 1 110 ? -6.945 -8.510 3.285 1.00 88.69 110 ASN A O 1
ATOM 884 N N . MET A 1 111 ? -4.704 -8.360 3.195 1.00 92.81 111 MET A N 1
ATOM 885 C CA . MET A 1 111 ? -4.510 -8.334 4.642 1.00 92.81 111 MET A CA 1
ATOM 886 C C . MET A 1 111 ? -5.125 -7.074 5.252 1.00 92.81 111 MET A C 1
ATOM 888 O O . MET A 1 111 ? -5.921 -7.186 6.178 1.00 92.81 111 MET A O 1
ATOM 892 N N . LEU A 1 112 ? -4.826 -5.897 4.695 1.00 93.44 112 LEU A N 1
ATOM 893 C CA . LEU A 1 112 ? -5.376 -4.624 5.158 1.00 93.44 112 LEU A CA 1
ATOM 894 C C . LEU A 1 112 ? -6.905 -4.615 5.113 1.00 93.44 112 LEU A C 1
ATOM 896 O O . LEU A 1 112 ? -7.553 -4.241 6.083 1.00 93.44 112 LEU A O 1
ATOM 900 N N . GLU A 1 113 ? -7.508 -5.064 4.019 1.00 90.88 113 GLU A N 1
ATOM 901 C CA . GLU A 1 113 ? -8.965 -5.045 3.902 1.00 90.88 113 GLU A CA 1
ATOM 902 C C . GLU A 1 113 ? -9.655 -6.065 4.798 1.00 90.88 113 GLU A C 1
ATOM 904 O O . GLU A 1 113 ? -10.686 -5.752 5.392 1.00 90.88 113 GLU A O 1
ATOM 909 N N . ARG A 1 114 ? -9.082 -7.266 4.938 1.00 92.75 114 ARG A N 1
ATOM 910 C CA . ARG A 1 114 ? -9.606 -8.277 5.862 1.00 92.75 114 ARG A CA 1
ATOM 911 C C . ARG A 1 114 ? -9.513 -7.811 7.303 1.00 92.75 114 ARG A C 1
ATOM 913 O O . ARG A 1 114 ? -10.482 -7.959 8.036 1.00 92.75 114 ARG A O 1
ATOM 920 N N . THR A 1 115 ? -8.392 -7.218 7.708 1.00 94.38 115 THR A N 1
ATOM 921 C CA . THR A 1 115 ? -8.272 -6.652 9.053 1.00 94.38 115 THR A CA 1
ATOM 922 C C . THR A 1 115 ? -9.268 -5.508 9.244 1.00 94.38 115 THR A C 1
ATOM 924 O O . THR A 1 115 ? -9.887 -5.430 10.295 1.00 94.38 115 THR A O 1
ATOM 927 N N . ALA A 1 116 ? -9.509 -4.672 8.230 1.00 92.62 116 ALA A N 1
ATOM 928 C CA . ALA A 1 116 ? -10.451 -3.560 8.344 1.00 92.62 116 ALA A CA 1
ATOM 929 C C . ALA A 1 116 ? -11.905 -4.038 8.423 1.00 92.62 116 ALA A C 1
ATOM 931 O O . ALA A 1 116 ? -12.737 -3.344 8.992 1.00 92.62 116 ALA A O 1
ATOM 932 N N . GLU A 1 117 ? -12.215 -5.199 7.845 1.00 92.12 117 GLU A N 1
ATOM 933 C CA . GLU A 1 117 ? -13.534 -5.830 7.923 1.00 92.12 117 GLU A CA 1
ATOM 934 C C . GLU A 1 117 ? -13.744 -6.568 9.250 1.00 92.12 117 GLU A C 1
ATOM 936 O O . GLU A 1 117 ? -14.775 -6.406 9.894 1.00 92.12 117 GLU A O 1
ATOM 941 N N . CYS A 1 118 ? -12.783 -7.400 9.651 1.00 93.94 118 CYS A N 1
ATOM 942 C CA . CYS A 1 118 ? -12.966 -8.348 10.748 1.00 93.94 118 CYS A CA 1
ATOM 943 C C . CYS A 1 118 ? -12.482 -7.807 12.097 1.00 93.94 118 CYS A C 1
ATOM 945 O O . CYS A 1 118 ? -13.056 -8.138 13.130 1.00 93.94 118 CYS A O 1
ATOM 947 N N . GLU A 1 119 ? -11.418 -7.002 12.104 1.00 94.75 119 GLU A N 1
ATOM 948 C CA . GLU A 1 119 ? -10.748 -6.532 13.320 1.00 94.75 119 GLU A CA 1
ATOM 949 C C . GLU A 1 119 ? -10.279 -5.065 13.177 1.00 94.75 119 GLU A C 1
ATOM 951 O O . GLU A 1 119 ? -9.075 -4.796 13.256 1.00 94.75 119 GLU A O 1
ATOM 956 N N . PRO A 1 120 ? -11.192 -4.085 12.976 1.00 92.31 120 PRO A N 1
ATOM 957 C CA . PRO A 1 120 ? -10.821 -2.703 12.645 1.00 92.31 120 PRO A CA 1
ATOM 958 C C . PRO A 1 120 ? -9.857 -2.052 13.647 1.00 92.31 120 PRO A C 1
ATOM 960 O O . PRO A 1 120 ? -8.996 -1.263 13.262 1.00 92.31 120 PRO A O 1
ATOM 963 N N . ALA A 1 121 ? -9.949 -2.420 14.929 1.00 91.88 121 ALA A N 1
ATOM 964 C CA . ALA A 1 121 ? -9.058 -1.937 15.985 1.00 91.88 121 ALA A CA 1
ATOM 965 C C . ALA A 1 121 ? -7.584 -2.350 15.785 1.00 91.88 121 ALA A C 1
ATOM 967 O O . ALA A 1 121 ? -6.686 -1.679 16.287 1.00 91.88 121 ALA A O 1
ATOM 968 N N . LYS A 1 122 ? -7.311 -3.425 15.030 1.00 95.38 122 LYS A N 1
ATOM 969 C CA . LYS A 1 122 ? -5.950 -3.908 14.737 1.00 95.38 122 LYS A CA 1
ATOM 970 C C . LYS A 1 122 ? -5.326 -3.263 13.502 1.00 95.38 122 LYS A C 1
ATOM 972 O O . LYS A 1 122 ? -4.136 -3.457 13.255 1.00 95.38 122 LYS A O 1
ATOM 977 N N . ILE A 1 123 ? -6.083 -2.483 12.728 1.00 95.19 123 ILE A N 1
ATOM 978 C CA . ILE A 1 123 ? -5.570 -1.869 11.500 1.00 95.19 123 ILE A CA 1
ATOM 979 C C . ILE A 1 123 ? -4.312 -1.018 11.714 1.00 95.19 123 ILE A C 1
ATOM 981 O O . ILE A 1 123 ? -3.361 -1.211 10.953 1.00 95.19 123 ILE A O 1
ATOM 985 N N . PRO A 1 124 ? -4.230 -0.140 12.733 1.00 94.62 124 PRO A N 1
ATOM 986 C CA . PRO A 1 124 ? -3.016 0.643 12.959 1.00 94.62 124 PRO A CA 1
ATOM 987 C C . PRO A 1 124 ? -1.779 -0.232 13.179 1.00 94.62 124 PRO A C 1
ATOM 989 O O . PRO A 1 124 ? -0.713 0.060 12.638 1.00 94.62 124 PRO A O 1
ATOM 992 N N . GLN A 1 125 ? -1.929 -1.344 13.909 1.00 95.25 125 GLN A N 1
ATOM 993 C CA . GLN A 1 125 ? -0.845 -2.295 14.148 1.00 95.25 125 GLN A CA 1
ATOM 994 C C . GLN A 1 125 ? -0.397 -2.963 12.843 1.00 95.25 125 GLN A C 1
ATOM 996 O O . GLN A 1 125 ? 0.799 -3.028 12.564 1.00 95.25 125 GLN A O 1
ATOM 1001 N N . VAL A 1 126 ? -1.344 -3.408 12.011 1.00 96.44 126 VAL A N 1
ATOM 1002 C CA . VAL A 1 126 ? -1.036 -4.028 10.712 1.00 96.44 126 VAL A CA 1
ATOM 1003 C C . VAL A 1 126 ? -0.337 -3.044 9.771 1.00 96.44 126 VAL A C 1
ATOM 1005 O O . VAL A 1 126 ? 0.648 -3.413 9.130 1.00 96.44 126 VAL A O 1
ATOM 1008 N N . VAL A 1 127 ? -0.793 -1.790 9.710 1.00 96.44 127 VAL A N 1
ATOM 1009 C CA . VAL A 1 127 ? -0.152 -0.737 8.904 1.00 96.44 127 VAL A CA 1
ATOM 1010 C C . VAL A 1 127 ? 1.271 -0.461 9.393 1.00 96.44 127 VAL A C 1
ATOM 1012 O O . VAL A 1 127 ? 2.184 -0.381 8.572 1.00 96.44 127 VAL A O 1
ATOM 1015 N N . ALA A 1 128 ? 1.492 -0.387 10.709 1.00 95.50 128 ALA A N 1
ATOM 1016 C CA . ALA A 1 128 ? 2.825 -0.197 11.279 1.00 95.50 128 ALA A CA 1
ATOM 1017 C C . ALA A 1 128 ? 3.774 -1.357 10.929 1.00 95.50 128 ALA A C 1
ATOM 1019 O O . ALA A 1 128 ? 4.896 -1.121 10.474 1.00 95.50 128 ALA A O 1
ATOM 1020 N N . THR A 1 129 ? 3.312 -2.606 11.057 1.00 96.94 129 THR A N 1
ATOM 1021 C CA . THR A 1 129 ? 4.090 -3.792 10.668 1.00 96.94 129 THR A CA 1
ATOM 1022 C C . THR A 1 129 ? 4.398 -3.809 9.171 1.00 96.94 129 THR A C 1
ATOM 1024 O O . THR A 1 129 ? 5.519 -4.130 8.778 1.00 96.94 129 THR A O 1
ATOM 1027 N N . LEU A 1 130 ? 3.436 -3.452 8.316 1.00 96.19 130 LEU A N 1
ATOM 1028 C CA . LEU A 1 130 ? 3.678 -3.348 6.876 1.00 96.19 130 LEU A CA 1
ATOM 1029 C C . LEU A 1 130 ? 4.693 -2.261 6.542 1.00 96.19 130 LEU A C 1
ATOM 1031 O O . LEU A 1 130 ? 5.573 -2.497 5.722 1.00 96.19 130 LEU A O 1
ATOM 1035 N N . ASN A 1 131 ? 4.619 -1.103 7.195 1.00 95.75 131 ASN A N 1
ATOM 1036 C CA . ASN A 1 131 ? 5.593 -0.039 6.991 1.00 95.75 131 ASN A CA 1
ATOM 1037 C C . ASN A 1 131 ? 7.010 -0.488 7.380 1.00 95.75 131 ASN A C 1
ATOM 1039 O O . ASN A 1 131 ? 7.939 -0.242 6.620 1.00 95.75 131 ASN A O 1
ATOM 1043 N N . GLN A 1 132 ? 7.178 -1.211 8.491 1.00 96.06 132 GLN A N 1
ATOM 1044 C CA . GLN A 1 132 ? 8.474 -1.796 8.864 1.00 96.06 132 GLN A CA 1
ATOM 1045 C C . GLN A 1 132 ? 8.980 -2.799 7.820 1.00 96.06 132 GLN A C 1
ATOM 1047 O O . GLN A 1 132 ? 10.149 -2.752 7.448 1.00 96.06 132 GLN A O 1
ATOM 1052 N N . LYS A 1 133 ? 8.102 -3.672 7.309 1.00 96.44 133 LYS A N 1
ATOM 1053 C CA . LYS A 1 133 ? 8.455 -4.617 6.238 1.00 96.44 133 LYS A CA 1
ATOM 1054 C C . LYS A 1 133 ? 8.888 -3.899 4.965 1.00 96.44 133 LYS A C 1
ATOM 1056 O O . LYS A 1 133 ? 9.885 -4.281 4.372 1.00 96.44 133 LYS A O 1
ATOM 1061 N N . VAL A 1 134 ? 8.154 -2.863 4.558 1.00 95.88 134 VAL A N 1
ATOM 1062 C CA . VAL A 1 134 ? 8.500 -2.056 3.385 1.00 95.88 134 VAL A CA 1
ATOM 1063 C C . VAL A 1 134 ? 9.850 -1.381 3.590 1.00 95.88 134 VAL A C 1
ATOM 1065 O O . VAL A 1 134 ? 10.691 -1.495 2.716 1.00 95.88 134 VAL A O 1
ATOM 1068 N N . VAL A 1 135 ? 10.102 -0.752 4.740 1.00 94.25 135 VAL A N 1
ATOM 1069 C CA . VAL A 1 135 ? 11.409 -0.137 5.034 1.00 94.25 135 VAL A CA 1
ATOM 1070 C C . VAL A 1 135 ? 12.540 -1.162 4.925 1.00 94.25 135 VAL A C 1
ATOM 1072 O O . VAL A 1 135 ? 13.473 -0.936 4.168 1.00 94.25 135 VAL A O 1
ATOM 1075 N N . ALA A 1 136 ? 12.398 -2.326 5.564 1.00 95.50 136 ALA A N 1
ATOM 1076 C CA . ALA A 1 136 ? 13.413 -3.379 5.522 1.00 95.50 136 ALA A CA 1
ATOM 1077 C C . ALA A 1 136 ? 13.653 -3.959 4.117 1.00 95.50 136 ALA A C 1
ATOM 1079 O O . ALA A 1 136 ? 14.735 -4.465 3.843 1.00 95.50 136 ALA A O 1
ATOM 1080 N N . LEU A 1 137 ? 12.649 -3.923 3.235 1.00 93.62 137 LEU A N 1
ATOM 1081 C CA . LEU A 1 137 ? 12.842 -4.284 1.832 1.00 93.62 137 LEU A CA 1
ATOM 1082 C C . LEU A 1 137 ? 13.595 -3.188 1.082 1.00 93.62 137 LEU A C 1
ATOM 1084 O O . LEU A 1 137 ? 14.363 -3.510 0.191 1.00 93.62 137 LEU A O 1
ATOM 1088 N N . LEU A 1 138 ? 13.351 -1.912 1.381 1.00 90.75 138 LEU A N 1
ATOM 1089 C CA . LEU A 1 138 ? 13.904 -0.795 0.615 1.00 90.75 138 LEU A CA 1
ATOM 1090 C C . LEU A 1 138 ? 15.351 -0.447 0.975 1.00 90.75 138 LEU A C 1
ATOM 1092 O O . LEU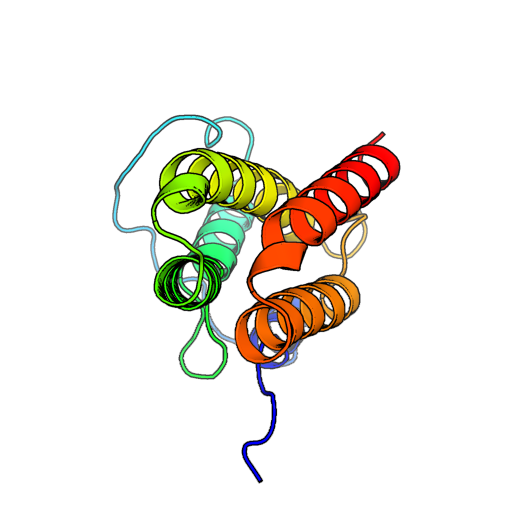 A 1 138 ? 16.045 0.046 0.081 1.00 90.75 138 LEU A O 1
ATOM 1096 N N . ASP A 1 139 ? 15.801 -0.764 2.189 1.00 82.81 139 ASP A N 1
ATOM 1097 C CA . ASP A 1 139 ? 17.215 -0.711 2.601 1.00 82.81 139 ASP A CA 1
ATOM 1098 C C . ASP A 1 139 ? 18.103 -1.639 1.742 1.00 82.81 139 ASP A C 1
ATOM 1100 O O . ASP A 1 139 ? 19.228 -1.226 1.385 1.00 82.81 139 ASP A O 1
#

Sequence (139 aa):
MRVNYIFYAVALVQLGMLSVLPPQAAGGQRQGREQLSAQERAWFDTFQQGTLYARGWKDITSTILAKAPVELKSDLQRNLEELGAKIGREWSKSNDIRKIDSEMLRQWGNMLERTAECEPAKIPQVVATLNQKVVALLD

Organism: NCBI:txid2005002